Protein AF-L0F7L9-F1 (afdb_monomer_lite)

Radius of gyration: 28.51 Å; chains: 1; bounding box: 52×35×72 Å

Structure (mmCIF, N/CA/C/O backbone):
data_AF-L0F7L9-F1
#
_entry.id   AF-L0F7L9-F1
#
loop_
_atom_site.group_PDB
_atom_site.id
_atom_site.type_symbol
_atom_site.label_atom_id
_atom_site.label_alt_id
_atom_site.label_comp_id
_atom_site.label_asym_id
_atom_site.label_entity_id
_atom_site.label_seq_id
_atom_site.pdbx_PDB_ins_code
_atom_site.Cartn_x
_atom_site.Cartn_y
_atom_site.Cartn_z
_atom_site.occupancy
_atom_site.B_iso_or_equiv
_atom_site.auth_seq_id
_atom_site.auth_comp_id
_atom_site.auth_asym_id
_atom_site.auth_atom_id
_atom_site.pdbx_PDB_model_num
ATOM 1 N N . MET A 1 1 ? 12.235 -18.397 -19.427 1.00 61.66 1 MET A N 1
ATOM 2 C CA . MET A 1 1 ? 12.592 -17.024 -19.848 1.00 61.66 1 MET A CA 1
ATOM 3 C C . MET A 1 1 ? 13.866 -17.095 -20.682 1.00 61.66 1 MET A C 1
ATOM 5 O O . MET A 1 1 ? 14.776 -17.808 -20.279 1.00 61.66 1 MET A O 1
ATOM 9 N N . LYS A 1 2 ? 13.924 -16.439 -21.848 1.00 68.38 2 LYS A N 1
ATOM 10 C CA . LYS A 1 2 ? 15.130 -16.364 -22.690 1.00 68.38 2 LYS A CA 1
ATOM 11 C C . LYS A 1 2 ? 15.573 -14.906 -22.748 1.00 68.38 2 LYS A C 1
ATOM 13 O O . LYS A 1 2 ? 14.777 -14.058 -23.132 1.00 68.38 2 LYS A O 1
ATOM 18 N N . LEU A 1 3 ? 16.816 -14.631 -22.367 1.00 72.38 3 LEU A N 1
ATOM 19 C CA . LEU A 1 3 ? 17.409 -13.301 -22.482 1.00 72.38 3 LEU A CA 1
ATOM 20 C C . LEU A 1 3 ? 18.061 -13.166 -23.860 1.00 72.38 3 LEU A C 1
ATOM 22 O O . LEU A 1 3 ? 18.778 -14.066 -24.301 1.00 72.38 3 LEU A O 1
ATOM 26 N N . ILE A 1 4 ? 17.782 -12.060 -24.544 1.00 76.81 4 ILE A N 1
ATOM 27 C CA . ILE A 1 4 ? 18.376 -11.720 -25.837 1.00 76.81 4 ILE A CA 1
ATOM 28 C C . ILE A 1 4 ? 19.108 -10.394 -25.642 1.00 76.81 4 ILE A C 1
ATOM 30 O O . ILE A 1 4 ? 18.469 -9.362 -25.452 1.00 76.81 4 ILE A O 1
ATOM 34 N N . GLU A 1 5 ? 20.442 -10.424 -25.655 1.00 82.19 5 GLU A N 1
ATOM 35 C CA . GLU A 1 5 ? 21.241 -9.196 -25.672 1.00 82.19 5 GLU A CA 1
ATOM 36 C C . GLU A 1 5 ? 21.146 -8.565 -27.064 1.00 82.19 5 GLU A C 1
ATOM 38 O O . GLU A 1 5 ? 21.337 -9.233 -28.082 1.00 82.19 5 GLU A O 1
ATOM 43 N N . MET A 1 6 ? 20.864 -7.267 -27.106 1.00 82.62 6 MET A N 1
ATOM 44 C CA . MET A 1 6 ? 20.853 -6.480 -28.332 1.00 82.62 6 MET A CA 1
ATOM 45 C C . MET A 1 6 ? 21.549 -5.149 -28.091 1.00 82.62 6 MET A C 1
ATOM 47 O O . MET A 1 6 ? 21.483 -4.586 -26.999 1.00 82.62 6 MET A O 1
ATOM 51 N N . ARG A 1 7 ? 22.225 -4.646 -29.123 1.00 84.69 7 ARG A N 1
ATOM 52 C CA . ARG A 1 7 ? 22.919 -3.359 -29.084 1.00 84.69 7 ARG A CA 1
ATOM 53 C C . ARG A 1 7 ? 22.348 -2.460 -30.159 1.00 84.69 7 ARG A C 1
ATOM 55 O O . ARG A 1 7 ? 22.251 -2.850 -31.317 1.00 84.69 7 ARG A O 1
ATOM 62 N N . THR A 1 8 ? 21.973 -1.264 -29.749 1.00 86.81 8 THR A N 1
ATOM 63 C CA . THR A 1 8 ? 21.396 -0.231 -30.602 1.00 86.81 8 THR A CA 1
ATOM 64 C C . THR A 1 8 ? 21.818 1.127 -30.055 1.00 86.81 8 THR A C 1
ATOM 66 O O . THR A 1 8 ? 22.374 1.217 -28.957 1.00 86.81 8 THR A O 1
ATOM 69 N N . PHE A 1 9 ? 21.598 2.173 -30.836 1.00 87.94 9 PHE A N 1
ATOM 70 C CA . PHE A 1 9 ? 21.951 3.536 -30.475 1.00 87.94 9 PHE A CA 1
ATOM 71 C C . PHE A 1 9 ? 20.689 4.382 -30.445 1.00 87.94 9 PHE A C 1
ATOM 73 O O . PHE A 1 9 ? 19.777 4.170 -31.242 1.00 87.94 9 PHE A O 1
ATOM 80 N N . VAL A 1 10 ? 20.670 5.357 -29.542 1.00 90.69 10 VAL A N 1
ATOM 81 C CA . VAL A 1 10 ? 19.676 6.426 -29.581 1.00 90.69 10 VAL A CA 1
ATOM 82 C C . VAL A 1 10 ? 20.021 7.319 -30.769 1.00 90.69 10 VAL A C 1
ATOM 84 O O . VAL A 1 10 ? 21.150 7.809 -30.870 1.00 90.69 10 VAL A O 1
ATOM 87 N N . ASP A 1 11 ? 19.086 7.486 -31.698 1.00 92.31 11 ASP A N 1
ATOM 88 C CA . ASP A 1 11 ? 19.306 8.332 -32.867 1.00 92.31 11 ASP A CA 1
ATOM 89 C C . ASP A 1 11 ? 19.229 9.832 -32.524 1.00 92.31 11 ASP A C 1
ATOM 91 O O . ASP A 1 11 ? 19.006 10.243 -31.383 1.00 92.31 11 ASP A O 1
ATOM 95 N N . LYS A 1 12 ? 19.420 10.691 -33.532 1.00 94.19 12 LYS A N 1
ATOM 96 C CA . LYS A 1 12 ? 19.379 12.153 -33.351 1.00 94.19 12 LYS A CA 1
ATOM 97 C C . LYS A 1 12 ? 17.996 12.674 -32.949 1.00 94.19 12 LYS A C 1
ATOM 99 O O . LYS A 1 12 ? 17.894 13.817 -32.516 1.00 94.19 12 LYS A O 1
ATOM 104 N N . GLN A 1 13 ? 16.953 11.875 -33.143 1.00 94.50 13 GLN A N 1
ATOM 105 C CA . GLN A 1 13 ? 15.580 12.180 -32.768 1.00 94.50 13 GLN A CA 1
ATOM 106 C C . GLN A 1 13 ? 15.236 11.633 -31.374 1.00 94.50 13 GLN A C 1
ATOM 108 O O . GLN A 1 13 ? 14.116 11.833 -30.915 1.00 94.50 13 GLN A O 1
ATOM 113 N N . GLY A 1 14 ? 16.173 10.969 -30.688 1.00 87.44 14 GLY A N 1
ATOM 114 C CA . GLY A 1 14 ? 15.926 10.356 -29.384 1.00 87.44 14 GLY A CA 1
ATOM 115 C C . GLY A 1 14 ? 15.250 8.985 -29.466 1.00 87.44 14 GLY A C 1
ATOM 116 O O . GLY A 1 14 ? 14.804 8.471 -28.443 1.00 87.44 14 GLY A O 1
ATOM 117 N N . SER A 1 15 ? 15.154 8.387 -30.655 1.00 89.75 15 SER A N 1
ATOM 118 C CA . SER A 1 15 ? 14.468 7.109 -30.856 1.00 89.75 15 SER A CA 1
ATOM 119 C C . SER A 1 15 ? 15.414 5.925 -30.696 1.00 89.75 15 SER A C 1
ATOM 121 O O . SER A 1 15 ? 16.602 5.998 -31.018 1.00 89.75 15 SER A O 1
ATOM 123 N N . ILE A 1 16 ? 14.858 4.806 -30.231 1.00 89.00 16 ILE A N 1
ATOM 124 C CA . ILE A 1 16 ? 15.523 3.505 -30.178 1.00 89.00 16 ILE A CA 1
ATOM 125 C C . ILE A 1 16 ? 14.747 2.550 -31.077 1.00 89.00 16 ILE A C 1
ATOM 127 O O . ILE A 1 16 ? 13.539 2.385 -30.922 1.00 89.00 16 ILE A O 1
ATOM 131 N N . ILE A 1 17 ? 15.449 1.900 -32.002 1.00 86.69 17 ILE A N 1
ATOM 132 C CA . ILE A 1 17 ? 14.851 0.928 -32.920 1.00 86.69 17 ILE A CA 1
ATOM 133 C C . ILE A 1 17 ? 15.261 -0.476 -32.481 1.00 86.69 17 ILE A C 1
ATOM 135 O O . ILE A 1 17 ? 16.454 -0.776 -32.363 1.00 86.69 17 ILE A O 1
ATOM 139 N N . LEU A 1 18 ? 14.262 -1.328 -32.241 1.00 84.88 18 LEU A N 1
ATOM 140 C CA . LEU A 1 18 ? 14.447 -2.737 -31.904 1.00 84.88 18 LEU A CA 1
ATOM 141 C C . LEU A 1 18 ? 14.401 -3.593 -33.183 1.00 84.88 18 LEU A C 1
ATOM 143 O O . LEU A 1 18 ? 13.501 -3.394 -34.003 1.00 84.88 18 LEU A O 1
ATOM 147 N N . PRO A 1 19 ? 15.330 -4.550 -33.373 1.00 82.25 19 PRO A N 1
ATOM 148 C CA . PRO A 1 19 ? 15.303 -5.449 -34.525 1.00 82.25 19 PRO A CA 1
ATOM 149 C C . PRO A 1 19 ? 14.032 -6.308 -34.553 1.00 82.25 19 PRO A C 1
ATOM 151 O O . PRO A 1 19 ? 13.622 -6.865 -33.530 1.00 82.25 19 PRO A O 1
ATOM 154 N N . GLY A 1 20 ? 13.429 -6.460 -35.735 1.00 80.69 20 GLY A N 1
ATOM 155 C CA . GLY A 1 20 ? 12.179 -7.206 -35.904 1.00 80.69 20 GLY A CA 1
ATOM 156 C C . GLY A 1 20 ? 12.296 -8.685 -35.523 1.00 80.69 20 GLY A C 1
ATOM 157 O O . GLY A 1 20 ? 11.341 -9.273 -35.019 1.00 80.69 20 GLY A O 1
ATOM 158 N N . GLU A 1 21 ? 13.479 -9.280 -35.680 1.00 81.12 21 GLU A N 1
ATOM 159 C CA . GLU A 1 21 ? 13.748 -10.671 -35.310 1.00 81.12 21 GLU A CA 1
ATOM 160 C C . GLU A 1 21 ? 13.611 -10.895 -33.796 1.00 81.12 21 GLU A C 1
ATOM 162 O O . GLU A 1 21 ? 13.094 -11.926 -33.361 1.00 81.12 21 GLU A O 1
ATOM 167 N N . ALA A 1 22 ? 14.037 -9.919 -32.986 1.00 78.12 22 ALA A N 1
ATOM 168 C CA . ALA A 1 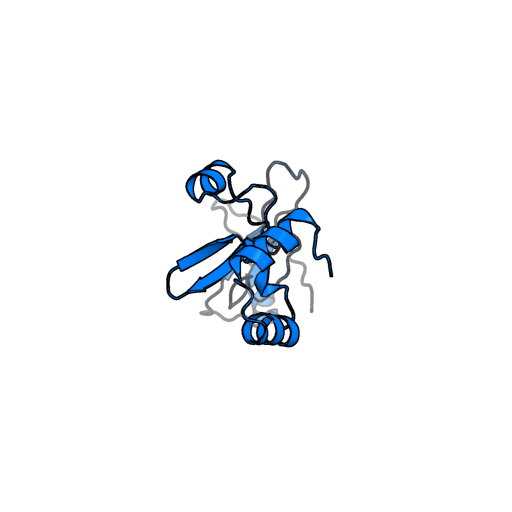22 ? 13.936 -9.988 -31.530 1.00 78.12 22 ALA A CA 1
ATOM 169 C C . ALA A 1 22 ? 12.483 -9.832 -31.055 1.00 78.12 22 ALA A C 1
ATOM 171 O O . ALA A 1 22 ? 12.061 -10.537 -30.139 1.00 78.12 22 ALA A O 1
ATOM 172 N N . LEU A 1 23 ? 11.704 -8.971 -31.719 1.00 80.69 23 LEU A N 1
ATOM 173 C CA . LEU A 1 23 ? 10.274 -8.799 -31.446 1.00 80.69 23 LEU A CA 1
ATOM 174 C C . LEU A 1 23 ? 9.479 -10.061 -31.807 1.00 80.69 23 LEU A C 1
ATOM 176 O O . LEU A 1 23 ? 8.662 -10.522 -31.011 1.00 80.69 23 LEU A O 1
ATOM 180 N N . GLY A 1 24 ? 9.789 -10.686 -32.947 1.00 80.94 24 GLY A N 1
ATOM 181 C CA . GLY A 1 24 ? 9.191 -11.962 -33.340 1.00 80.94 24 GLY A CA 1
ATOM 182 C C . GLY A 1 24 ? 9.504 -13.090 -32.351 1.00 80.94 24 GLY A C 1
ATOM 183 O O . GLY A 1 24 ? 8.621 -13.875 -32.010 1.00 80.94 24 GLY A O 1
ATOM 184 N N . ALA A 1 25 ? 10.731 -13.141 -31.818 1.00 79.69 25 ALA A N 1
ATOM 185 C CA . ALA A 1 25 ? 11.102 -14.089 -30.763 1.00 79.69 25 ALA A CA 1
ATOM 186 C C . ALA A 1 25 ? 10.374 -13.830 -29.429 1.00 79.69 25 ALA A C 1
ATOM 188 O O . ALA A 1 25 ? 10.180 -14.769 -28.655 1.00 79.69 25 ALA A O 1
ATOM 189 N N . ALA A 1 26 ? 9.958 -12.586 -29.174 1.00 77.06 26 ALA A N 1
ATOM 190 C CA . ALA A 1 26 ? 9.103 -12.202 -28.050 1.00 77.06 26 ALA A CA 1
ATOM 191 C C . ALA A 1 26 ? 7.599 -12.427 -28.323 1.00 77.06 26 ALA A C 1
ATOM 193 O O . ALA A 1 26 ? 6.777 -12.163 -27.451 1.00 77.06 26 ALA A O 1
ATOM 194 N N . GLY A 1 27 ? 7.234 -12.933 -29.508 1.00 82.81 27 GLY A N 1
ATOM 195 C CA . GLY A 1 27 ? 5.849 -13.205 -29.895 1.00 82.81 27 GLY A CA 1
ATOM 196 C C . GLY A 1 27 ? 5.052 -11.972 -30.327 1.00 82.81 27 GLY A C 1
ATOM 197 O O . GLY A 1 27 ? 3.846 -12.095 -30.530 1.00 82.81 27 GLY A O 1
ATOM 198 N N . LEU A 1 28 ? 5.712 -10.822 -30.490 1.00 85.19 28 LEU A N 1
ATOM 199 C CA . LEU A 1 28 ? 5.094 -9.556 -30.877 1.00 85.19 28 LEU A CA 1
ATOM 200 C C . LEU A 1 28 ? 4.942 -9.463 -32.397 1.00 85.19 28 LEU A C 1
ATOM 202 O O . LEU A 1 28 ? 5.846 -9.835 -33.153 1.00 85.19 28 LEU A O 1
ATOM 206 N N . LYS A 1 29 ? 3.800 -8.947 -32.848 1.00 86.50 29 LYS A N 1
ATOM 207 C CA . LYS A 1 29 ? 3.439 -8.812 -34.260 1.00 86.50 29 LYS A CA 1
ATOM 208 C C . LYS A 1 29 ? 3.154 -7.353 -34.626 1.00 86.50 29 LYS A C 1
ATOM 210 O O . LYS A 1 29 ? 2.752 -6.557 -33.779 1.00 86.50 29 LYS A O 1
ATOM 215 N N . PRO A 1 30 ? 3.331 -6.977 -35.904 1.00 85.81 30 PRO A N 1
ATOM 216 C CA . PRO A 1 30 ? 2.899 -5.669 -36.380 1.00 85.81 30 PRO A CA 1
ATOM 217 C C . PRO A 1 30 ? 1.401 -5.456 -36.125 1.00 85.81 30 PRO A C 1
ATOM 219 O O . PRO A 1 30 ? 0.586 -6.280 -36.538 1.00 85.81 30 PRO A O 1
ATOM 222 N N . GLY A 1 31 ? 1.056 -4.339 -35.484 1.00 85.12 31 GLY A N 1
ATOM 223 C CA . GLY A 1 31 ? -0.320 -3.994 -35.116 1.00 85.12 31 GLY A CA 1
ATOM 224 C C . GLY A 1 31 ? -0.702 -4.340 -33.676 1.00 85.12 31 GLY A C 1
ATOM 225 O O . GLY A 1 31 ? -1.775 -3.924 -33.247 1.00 85.12 31 GLY A O 1
ATOM 226 N N . ASP A 1 32 ? 0.158 -5.039 -32.930 1.00 86.50 32 ASP A N 1
ATOM 227 C CA . ASP A 1 32 ? -0.049 -5.251 -31.498 1.00 86.50 32 ASP A CA 1
ATOM 228 C C . ASP A 1 32 ? 0.034 -3.913 -30.746 1.00 86.50 32 ASP A C 1
ATOM 230 O O . ASP A 1 32 ? 0.945 -3.107 -30.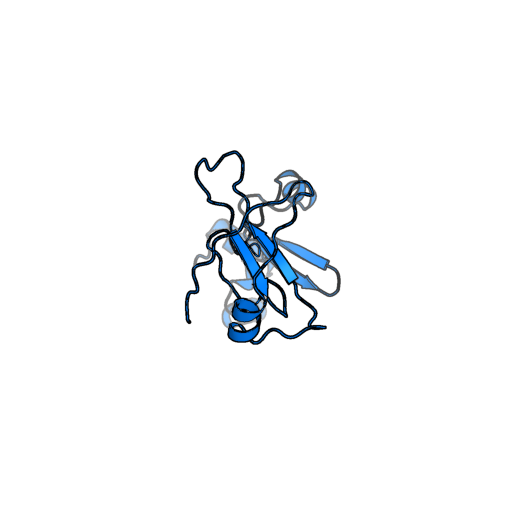967 1.00 86.50 32 ASP A O 1
ATOM 234 N N . GLU A 1 33 ? -0.910 -3.688 -29.835 1.00 85.62 33 GLU A N 1
ATOM 235 C CA . GLU A 1 33 ? -0.844 -2.593 -28.872 1.00 85.62 33 GLU A CA 1
ATOM 236 C C . GLU A 1 33 ? 0.089 -2.988 -27.723 1.00 85.62 33 GLU A C 1
ATOM 238 O O . GLU A 1 33 ? -0.002 -4.092 -27.182 1.00 85.62 33 GLU A O 1
ATOM 243 N N . LEU A 1 34 ? 1.017 -2.097 -27.370 1.00 85.44 34 LEU A N 1
ATOM 244 C CA . LEU A 1 34 ? 2.041 -2.355 -26.365 1.00 85.44 34 LEU A CA 1
ATOM 245 C C . LEU A 1 34 ? 2.141 -1.187 -25.397 1.00 85.44 34 LEU A C 1
ATOM 247 O O . LEU A 1 34 ? 2.130 -0.022 -25.792 1.00 85.44 34 LEU A O 1
ATOM 251 N N . CYS A 1 35 ? 2.338 -1.518 -24.128 1.00 84.56 35 CYS A N 1
ATOM 252 C CA . CYS A 1 35 ? 2.735 -0.577 -23.102 1.00 84.56 35 CYS A CA 1
ATOM 253 C C . CYS A 1 35 ? 4.257 -0.628 -22.937 1.00 84.56 35 CYS A C 1
ATOM 255 O O . CYS A 1 35 ? 4.838 -1.703 -22.752 1.00 84.56 35 CYS A O 1
ATOM 257 N N . ALA A 1 36 ? 4.898 0.537 -22.991 1.00 84.31 36 ALA A N 1
ATOM 258 C CA . ALA A 1 36 ? 6.308 0.697 -22.671 1.00 84.31 36 ALA A CA 1
ATOM 259 C C . ALA A 1 36 ? 6.424 1.472 -21.358 1.00 84.31 36 ALA A C 1
ATOM 261 O O . ALA A 1 36 ? 5.841 2.549 -21.226 1.00 84.31 36 ALA A O 1
ATOM 262 N N . THR A 1 37 ? 7.196 0.959 -20.405 1.00 82.31 37 THR A N 1
ATOM 263 C CA . THR A 1 37 ? 7.483 1.689 -19.172 1.00 82.31 37 THR A CA 1
ATOM 264 C C . THR A 1 37 ? 8.969 1.782 -18.903 1.00 82.31 37 THR A C 1
ATOM 266 O O . THR A 1 37 ? 9.697 0.794 -18.988 1.00 82.31 37 THR A O 1
ATOM 269 N N . LEU A 1 38 ? 9.402 2.995 -18.570 1.00 81.88 38 LEU A N 1
ATOM 270 C CA . LEU A 1 38 ? 10.784 3.335 -18.295 1.00 81.88 38 LEU A CA 1
ATOM 271 C C . LEU A 1 38 ? 10.953 3.605 -16.799 1.00 81.88 38 LEU A C 1
ATOM 273 O O . LEU A 1 38 ? 10.432 4.589 -16.281 1.00 81.88 38 LEU A O 1
ATOM 277 N N . ALA A 1 39 ? 11.708 2.746 -16.122 1.00 77.25 39 ALA A N 1
ATOM 278 C CA . ALA A 1 39 ? 12.190 3.009 -14.777 1.00 77.25 39 ALA A CA 1
ATOM 279 C C . ALA A 1 39 ? 13.460 3.865 -14.861 1.00 77.25 39 ALA A C 1
ATOM 281 O O . ALA A 1 39 ? 14.434 3.485 -15.518 1.00 77.25 39 ALA A O 1
ATOM 282 N N . VAL A 1 40 ? 13.440 5.016 -14.193 1.00 77.81 40 VAL A N 1
ATOM 283 C CA . VAL A 1 40 ? 14.576 5.936 -14.058 1.00 77.81 40 VAL A CA 1
ATOM 284 C C . VAL A 1 40 ? 14.916 6.102 -12.580 1.00 77.81 40 VAL A C 1
ATOM 286 O O . VAL A 1 40 ? 14.029 6.049 -11.731 1.00 77.81 40 VAL A O 1
ATOM 289 N N . GLY A 1 41 ? 16.200 6.269 -12.257 1.00 66.56 41 GLY A N 1
ATOM 290 C CA . GLY A 1 41 ? 16.624 6.510 -10.878 1.00 66.56 41 GLY A CA 1
ATOM 291 C C . GLY A 1 41 ? 16.111 7.851 -10.344 1.00 66.56 41 GLY A C 1
ATOM 292 O O . GLY A 1 41 ? 16.111 8.845 -11.067 1.00 66.56 41 GLY A O 1
ATOM 293 N N . GLN A 1 42 ? 15.697 7.869 -9.076 1.00 60.84 42 GLN A N 1
ATOM 294 C CA . GLN A 1 42 ? 15.387 9.087 -8.315 1.00 60.84 42 GLN A CA 1
ATOM 295 C C . GLN A 1 42 ? 16.697 9.746 -7.851 1.00 60.84 42 GLN A C 1
ATOM 297 O O . GLN A 1 42 ? 17.656 9.035 -7.540 1.00 60.84 42 GLN A O 1
ATOM 302 N N . GLU A 1 43 ? 16.740 11.082 -7.768 1.00 56.84 43 GLU A N 1
ATOM 303 C CA . GLU A 1 43 ? 17.958 11.874 -7.489 1.00 56.84 43 GLU A CA 1
ATOM 304 C C . GLU A 1 43 ? 18.720 11.452 -6.212 1.00 56.84 43 GLU A C 1
ATOM 306 O O . GLU A 1 43 ? 19.937 11.630 -6.129 1.00 56.84 43 GLU A O 1
ATOM 311 N N . GLU A 1 44 ? 18.049 10.822 -5.244 1.00 54.78 44 GLU A N 1
ATOM 312 C CA . GLU A 1 44 ? 18.649 10.366 -3.982 1.00 54.78 44 GLU A CA 1
ATOM 313 C C . GLU A 1 44 ? 19.326 8.982 -4.067 1.00 54.78 44 GLU A C 1
ATOM 315 O O . GLU A 1 44 ? 20.180 8.644 -3.243 1.00 54.78 44 GLU A O 1
ATOM 320 N N . THR A 1 45 ? 19.034 8.190 -5.106 1.00 52.72 45 THR A N 1
ATOM 321 C CA . THR A 1 45 ? 19.617 6.854 -5.321 1.00 52.72 45 THR A CA 1
ATOM 322 C C . THR A 1 45 ? 20.599 6.881 -6.489 1.00 52.72 45 THR A C 1
ATOM 324 O O . THR A 1 45 ? 20.255 6.722 -7.654 1.00 52.72 45 THR A O 1
ATOM 327 N N . LYS A 1 46 ? 21.881 7.074 -6.171 1.00 50.19 46 LYS A N 1
ATOM 328 C CA . LYS A 1 46 ? 22.958 7.344 -7.142 1.00 50.19 46 LYS A CA 1
ATOM 329 C C . LYS A 1 46 ? 23.233 6.271 -8.213 1.00 50.19 46 LYS A C 1
ATOM 331 O O . LYS A 1 46 ? 24.137 6.494 -9.007 1.00 50.19 46 LYS A O 1
ATOM 336 N N . ASN A 1 47 ? 22.548 5.125 -8.260 1.00 51.91 47 ASN A N 1
ATOM 337 C CA . ASN A 1 47 ? 22.967 3.999 -9.110 1.00 51.91 47 ASN A CA 1
ATOM 338 C C . ASN A 1 47 ? 21.823 3.078 -9.568 1.00 51.91 47 ASN A C 1
ATOM 340 O O . ASN A 1 47 ? 21.882 1.870 -9.342 1.00 51.91 47 ASN A O 1
ATOM 344 N N . LEU A 1 48 ? 20.801 3.604 -10.240 1.00 56.69 48 LEU A N 1
ATOM 345 C CA . LEU A 1 48 ? 19.881 2.747 -10.993 1.00 56.69 48 LEU A CA 1
ATOM 346 C C . LEU A 1 48 ? 20.126 2.932 -12.491 1.00 56.69 48 LEU A C 1
ATOM 348 O O . LEU A 1 48 ? 19.934 4.015 -13.043 1.00 56.69 48 LEU A O 1
ATOM 352 N N . CYS A 1 49 ? 20.591 1.864 -13.144 1.00 66.94 49 CYS A N 1
ATOM 353 C CA . CYS A 1 49 ? 20.618 1.791 -14.600 1.00 66.94 49 CYS A CA 1
ATOM 354 C C . CYS A 1 49 ? 19.171 1.897 -15.106 1.00 66.94 49 CYS A C 1
ATOM 356 O O . CYS A 1 49 ? 18.324 1.152 -14.610 1.00 66.94 49 CYS A O 1
ATOM 358 N N . PRO A 1 50 ? 18.867 2.781 -16.073 1.00 76.69 50 PRO A N 1
ATOM 359 C CA . PRO A 1 50 ? 17.510 2.900 -16.585 1.00 76.69 50 PRO A CA 1
ATOM 360 C C . PRO A 1 50 ? 17.066 1.573 -17.206 1.00 76.69 50 PRO A C 1
ATOM 362 O O . PRO A 1 50 ? 17.806 0.965 -17.985 1.00 76.69 50 PRO A O 1
ATOM 365 N N . GLN A 1 51 ? 15.856 1.131 -16.865 1.00 81.94 51 GLN A N 1
ATOM 366 C CA . GLN A 1 51 ? 15.291 -0.127 -17.347 1.00 81.94 51 GLN A CA 1
ATOM 367 C C . GLN A 1 51 ? 14.002 0.137 -18.124 1.00 81.94 51 GLN A C 1
ATOM 369 O O . GLN A 1 51 ? 13.066 0.737 -17.603 1.00 81.94 51 GLN A O 1
ATOM 374 N N . LEU A 1 52 ? 13.951 -0.336 -19.371 1.00 81.50 52 LEU A N 1
ATOM 375 C CA . LEU A 1 52 ? 12.763 -0.286 -20.219 1.00 81.50 52 LEU A CA 1
ATOM 376 C C . LEU A 1 52 ? 12.088 -1.660 -20.236 1.00 81.50 52 LEU A C 1
ATOM 378 O O . LEU A 1 52 ? 12.718 -2.661 -20.579 1.00 81.50 52 LEU A O 1
ATOM 382 N N . VAL A 1 53 ? 10.804 -1.696 -19.896 1.00 83.00 53 VAL A N 1
ATOM 383 C CA . VAL A 1 53 ? 9.962 -2.894 -19.947 1.00 83.00 53 VAL A CA 1
ATOM 384 C C . VAL A 1 53 ? 8.864 -2.684 -20.984 1.00 83.00 53 VAL A C 1
ATOM 386 O O . VAL A 1 53 ? 8.196 -1.654 -20.982 1.00 83.00 53 VAL A O 1
ATOM 389 N N . ILE A 1 54 ? 8.681 -3.660 -21.875 1.00 82.44 54 I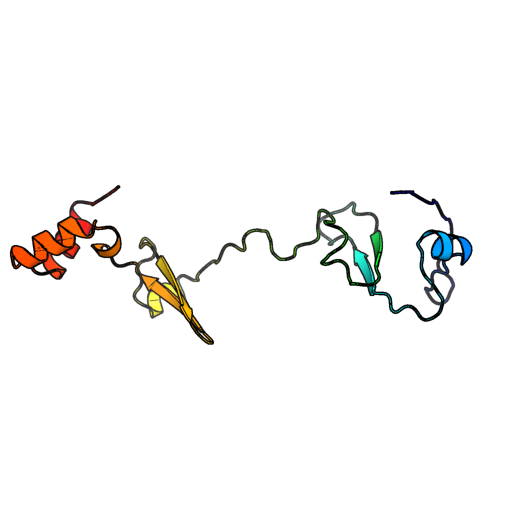LE A N 1
ATOM 390 C CA . ILE A 1 54 ? 7.649 -3.644 -22.919 1.00 82.44 54 ILE A CA 1
ATOM 391 C C . ILE A 1 54 ? 6.727 -4.836 -22.689 1.00 82.44 54 ILE A C 1
ATOM 393 O O . ILE A 1 54 ? 7.194 -5.973 -22.616 1.00 82.44 54 ILE A O 1
ATOM 397 N N . THR A 1 55 ? 5.427 -4.580 -22.560 1.00 79.62 55 THR A N 1
ATOM 398 C CA . THR A 1 55 ? 4.417 -5.610 -22.278 1.00 79.62 55 THR A CA 1
ATOM 399 C C . THR A 1 55 ? 3.127 -5.341 -23.056 1.00 79.62 55 THR A C 1
ATOM 401 O O . THR A 1 55 ? 2.806 -4.180 -23.305 1.00 79.62 55 THR A O 1
ATOM 404 N N . PRO A 1 56 ? 2.338 -6.373 -23.398 1.00 76.75 56 PRO A N 1
ATOM 405 C CA . PRO A 1 56 ? 1.015 -6.168 -23.995 1.00 76.75 56 PRO A CA 1
ATOM 406 C C . PRO A 1 56 ? -0.043 -5.601 -23.031 1.00 76.75 56 PRO A C 1
ATOM 408 O O . PRO A 1 56 ? -1.058 -5.097 -23.488 1.00 76.75 56 PRO A O 1
ATOM 411 N N . GLN A 1 57 ? 0.148 -5.717 -21.709 1.00 69.88 57 GLN A N 1
ATOM 412 C CA . GLN A 1 57 ? -0.896 -5.449 -20.697 1.00 69.88 57 GLN A CA 1
ATOM 413 C C . GLN A 1 57 ? -0.487 -4.421 -19.619 1.00 69.88 57 GLN A C 1
ATOM 415 O O . GLN A 1 57 ? -1.220 -4.224 -18.656 1.00 69.88 57 GLN A O 1
ATOM 420 N N . GLY A 1 58 ? 0.658 -3.745 -19.770 1.00 61.09 58 GLY A N 1
ATOM 421 C CA . GLY A 1 58 ? 1.200 -2.840 -18.747 1.00 61.09 58 GLY A CA 1
ATOM 422 C C . GLY A 1 58 ? 1.977 -3.570 -17.643 1.00 61.09 58 GLY A C 1
ATOM 423 O O . GLY A 1 58 ? 1.882 -4.787 -17.477 1.00 61.09 58 GLY A O 1
ATOM 424 N N . VAL A 1 59 ? 2.805 -2.828 -16.897 1.00 57.56 59 VAL A N 1
ATOM 425 C CA . VAL A 1 59 ? 3.763 -3.411 -15.933 1.00 57.56 59 VAL A CA 1
ATOM 426 C C . VAL A 1 59 ? 3.109 -3.920 -14.643 1.00 57.56 59 VAL A C 1
ATOM 428 O O . VAL A 1 59 ? 3.690 -4.798 -14.011 1.00 57.56 59 VAL A O 1
ATOM 431 N N . GLY A 1 60 ? 1.876 -3.500 -14.328 1.00 55.91 60 GLY A N 1
ATOM 432 C CA . GLY A 1 60 ? 1.138 -3.955 -13.137 1.00 55.91 60 GLY A CA 1
ATOM 433 C C . GLY A 1 60 ? 0.895 -5.470 -13.058 1.00 55.91 60 GLY A C 1
ATOM 434 O O . GLY A 1 60 ? 0.563 -5.981 -12.001 1.00 55.91 60 GLY A O 1
ATOM 435 N N . ILE A 1 61 ? 1.093 -6.222 -14.150 1.00 50.19 61 ILE A N 1
ATOM 436 C CA . IL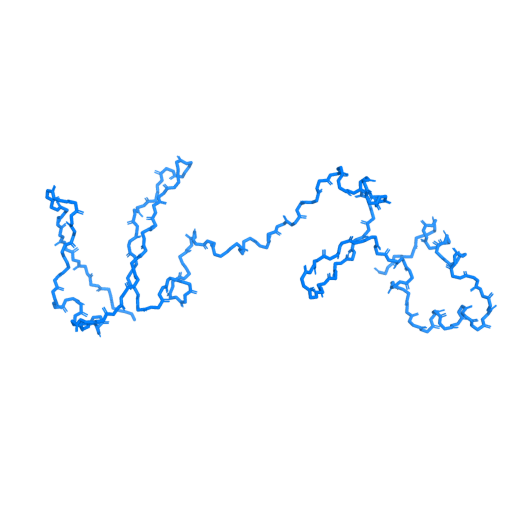E A 1 61 ? 0.838 -7.676 -14.185 1.00 50.19 61 ILE A CA 1
ATOM 437 C C . ILE A 1 61 ? 2.123 -8.496 -14.420 1.00 50.19 61 ILE A C 1
ATOM 439 O O . ILE A 1 61 ? 2.161 -9.692 -14.136 1.00 50.19 61 ILE A O 1
ATOM 443 N N . ALA A 1 62 ? 3.198 -7.899 -14.950 1.00 49.94 62 ALA A N 1
ATOM 444 C CA . ALA A 1 62 ? 4.262 -8.680 -15.596 1.00 49.94 62 ALA A CA 1
ATOM 445 C C . ALA A 1 62 ? 5.645 -8.615 -14.936 1.00 49.94 62 ALA A C 1
ATOM 447 O O . ALA A 1 62 ? 6.430 -9.550 -15.114 1.00 49.94 62 ALA A O 1
ATOM 448 N N . VAL A 1 63 ? 5.987 -7.552 -14.202 1.00 51.03 63 VAL A N 1
ATOM 449 C CA . VAL A 1 63 ? 7.306 -7.453 -13.567 1.00 51.03 63 VAL A CA 1
ATOM 450 C C . VAL A 1 63 ? 7.159 -6.809 -12.195 1.00 51.03 63 VAL A C 1
ATOM 452 O O . VAL A 1 63 ? 6.990 -5.599 -12.100 1.00 51.03 63 VAL A O 1
ATOM 455 N N . GLN A 1 64 ? 7.289 -7.615 -11.136 1.00 49.81 64 GLN A N 1
ATOM 456 C CA . GLN A 1 64 ? 7.638 -7.122 -9.800 1.00 49.81 64 GLN A CA 1
ATOM 457 C C . GLN A 1 64 ? 9.067 -6.567 -9.856 1.00 49.81 64 GLN A C 1
ATOM 459 O O . GLN A 1 64 ? 10.036 -7.205 -9.446 1.00 49.81 64 GLN A O 1
ATOM 464 N N . LEU A 1 65 ? 9.231 -5.419 -10.502 1.00 50.03 65 LEU A N 1
ATOM 465 C CA . LEU A 1 65 ? 10.469 -4.669 -10.465 1.00 50.03 65 LEU A CA 1
ATOM 466 C C . LEU A 1 65 ? 10.618 -4.190 -9.025 1.00 50.03 65 LEU A C 1
ATOM 468 O O . LEU A 1 65 ? 9.779 -3.454 -8.527 1.00 50.03 65 LEU A O 1
ATOM 472 N N . THR A 1 66 ? 11.675 -4.617 -8.347 1.00 45.28 66 THR A N 1
ATOM 473 C CA . THR A 1 66 ? 12.046 -4.099 -7.029 1.00 45.28 66 THR A CA 1
ATOM 474 C C . THR A 1 66 ? 12.275 -2.589 -7.151 1.00 45.28 66 THR A C 1
ATOM 476 O O . THR A 1 66 ? 13.297 -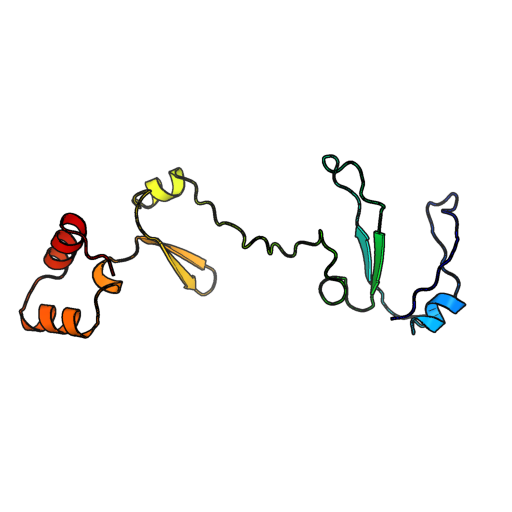2.169 -7.697 1.00 45.28 66 THR A O 1
ATOM 479 N N . GLY A 1 67 ? 11.288 -1.794 -6.728 1.00 44.12 67 GLY A N 1
ATOM 480 C CA . GLY A 1 67 ? 11.220 -0.338 -6.924 1.00 44.12 67 GLY A CA 1
ATOM 481 C C . GLY A 1 67 ? 9.966 0.149 -7.662 1.00 44.12 67 GLY A C 1
ATOM 482 O O . GLY A 1 67 ? 9.715 1.349 -7.699 1.00 44.12 67 GLY A O 1
ATOM 483 N N . TRP A 1 68 ? 9.158 -0.756 -8.216 1.00 41.28 68 TRP A N 1
ATOM 484 C CA . TRP A 1 68 ? 7.744 -0.491 -8.436 1.00 41.28 68 TRP A CA 1
ATOM 485 C C . TRP A 1 68 ? 7.031 -0.640 -7.107 1.00 41.28 68 TRP A C 1
ATOM 487 O O . TRP A 1 68 ? 7.000 -1.725 -6.533 1.00 41.28 68 TRP A O 1
ATOM 497 N N . ARG A 1 69 ? 6.467 0.467 -6.647 1.00 40.06 69 ARG A N 1
ATOM 498 C CA . ARG A 1 69 ? 5.280 0.430 -5.820 1.00 40.06 69 ARG A CA 1
ATOM 499 C C . ARG A 1 69 ? 4.061 0.560 -6.747 1.00 40.06 69 ARG A C 1
ATOM 501 O O . ARG A 1 69 ? 3.901 1.592 -7.388 1.00 40.06 69 ARG A O 1
ATOM 508 N N . GLU A 1 70 ? 3.199 -0.453 -6.826 1.00 46.59 70 GLU A N 1
ATOM 509 C CA . GLU A 1 70 ? 1.868 -0.197 -6.247 1.00 46.59 70 GLU A CA 1
ATOM 510 C C . GLU A 1 70 ? 2.180 0.102 -4.781 1.00 46.59 70 GLU A C 1
ATOM 512 O O . GLU A 1 70 ? 3.064 -0.576 -4.273 1.00 46.59 70 GLU A O 1
ATOM 517 N N . ASP A 1 71 ? 1.671 1.170 -4.164 1.00 47.41 71 ASP A N 1
ATOM 518 C CA . ASP A 1 71 ? 2.001 1.520 -2.767 1.00 47.41 71 ASP A CA 1
ATOM 519 C C . ASP A 1 71 ? 1.686 0.350 -1.804 1.00 47.41 71 ASP A C 1
ATOM 521 O O . ASP A 1 71 ? 0.647 0.312 -1.162 1.00 47.41 71 ASP A O 1
ATOM 525 N N . ASP A 1 72 ? 2.613 -0.607 -1.765 1.00 45.38 72 ASP A N 1
ATOM 526 C CA . ASP A 1 72 ? 2.689 -1.858 -1.015 1.00 45.38 72 ASP A CA 1
ATOM 527 C C . ASP A 1 72 ? 3.928 -1.788 -0.090 1.00 45.38 72 ASP A C 1
ATOM 529 O O . ASP A 1 72 ? 4.392 -2.788 0.454 1.00 45.38 72 ASP A O 1
ATOM 533 N N . GLU A 1 73 ? 4.463 -0.583 0.173 1.00 47.38 73 GLU A N 1
ATOM 534 C CA . GLU A 1 73 ? 4.499 -0.267 1.601 1.00 47.38 73 GLU A CA 1
ATOM 535 C C . GLU A 1 73 ? 3.033 -0.201 1.950 1.00 47.38 73 GLU A C 1
ATOM 537 O O . GLU A 1 73 ? 2.357 0.672 1.415 1.00 47.38 73 GLU A O 1
ATOM 542 N N . GLU A 1 74 ? 2.554 -1.168 2.732 1.00 52.41 74 GLU A N 1
ATOM 543 C CA . GLU A 1 74 ? 1.321 -1.025 3.491 1.00 52.41 74 GLU A CA 1
ATOM 544 C C . GLU A 1 74 ? 1.283 0.430 3.947 1.00 52.41 74 GLU A C 1
ATOM 546 O O . GLU A 1 74 ? 2.136 0.857 4.724 1.00 52.41 74 GLU A O 1
ATOM 551 N N . GLY A 1 75 ? 0.486 1.233 3.237 1.00 54.03 75 GLY A N 1
ATOM 552 C CA . GLY A 1 75 ? 0.658 2.671 3.262 1.00 54.03 75 GLY A CA 1
ATOM 553 C C . GLY A 1 75 ? 0.261 3.098 4.649 1.00 54.03 75 GLY A C 1
ATOM 554 O O . GLY A 1 75 ? -0.934 3.123 4.935 1.00 54.03 75 GLY A O 1
ATOM 555 N N . ASP A 1 76 ? 1.246 3.356 5.509 1.00 64.50 76 ASP A N 1
ATOM 556 C CA . ASP A 1 76 ? 0.982 3.747 6.881 1.00 64.50 76 ASP A CA 1
ATOM 557 C C . ASP A 1 76 ? 0.065 4.973 6.833 1.00 64.50 76 ASP A C 1
ATOM 559 O O . ASP A 1 76 ? 0.448 6.063 6.387 1.00 64.50 76 ASP A O 1
ATOM 563 N N . LEU A 1 77 ? -1.191 4.777 7.241 1.00 73.25 77 LEU A N 1
ATOM 564 C CA . LEU A 1 77 ? -2.177 5.842 7.280 1.00 73.25 77 LEU A CA 1
ATOM 565 C C . LEU A 1 77 ? -1.830 6.736 8.465 1.00 73.25 77 LEU A C 1
ATOM 567 O O . LEU A 1 77 ? -2.216 6.483 9.604 1.00 73.25 77 LEU A O 1
ATOM 571 N N . THR A 1 78 ? -1.080 7.796 8.193 1.00 82.56 78 THR A N 1
ATOM 572 C CA . THR A 1 78 ? -0.765 8.805 9.202 1.00 82.56 78 THR A CA 1
ATOM 573 C C . THR A 1 78 ? -1.924 9.792 9.314 1.00 82.56 78 THR A C 1
ATOM 575 O O . THR A 1 78 ? -2.238 10.520 8.371 1.00 82.56 78 THR A O 1
ATOM 578 N N . LEU A 1 79 ? -2.586 9.816 10.473 1.00 82.75 79 LEU A N 1
ATOM 579 C CA . LEU A 1 79 ? -3.650 10.774 10.762 1.00 82.75 79 LEU A CA 1
ATOM 580 C C . LEU A 1 79 ? -3.056 12.008 11.467 1.00 82.75 79 LEU A C 1
ATOM 582 O O . LEU A 1 79 ? -2.443 11.865 12.525 1.00 82.75 79 LEU A O 1
ATOM 586 N N . PRO A 1 80 ? -3.204 13.226 10.913 1.00 88.88 80 PRO A N 1
ATOM 587 C CA . PRO A 1 80 ? -2.787 14.448 11.592 1.00 88.88 80 PRO A CA 1
ATOM 588 C C . PRO A 1 80 ? -3.509 14.631 12.931 1.00 88.88 80 PRO A C 1
ATOM 590 O O . PRO A 1 80 ? -4.729 14.482 12.999 1.00 88.88 80 PRO A O 1
ATOM 593 N N . ASN A 1 81 ? -2.775 15.053 13.964 1.00 88.00 81 ASN A N 1
ATOM 594 C CA . ASN A 1 81 ? -3.336 15.315 15.296 1.00 88.00 81 ASN A CA 1
ATOM 595 C C . ASN A 1 81 ? -4.509 16.307 15.267 1.00 88.00 81 ASN A C 1
ATOM 597 O O . ASN A 1 81 ? -5.476 16.124 15.995 1.00 88.00 81 ASN A O 1
ATOM 601 N N . ASP A 1 82 ? -4.465 17.308 14.385 1.00 91.81 82 ASP A N 1
ATOM 602 C CA . ASP A 1 82 ? -5.545 18.288 14.232 1.00 91.81 82 ASP A CA 1
ATOM 603 C C . ASP A 1 82 ? -6.874 17.632 13.801 1.00 91.81 82 ASP A C 1
ATOM 605 O O . ASP A 1 82 ? -7.947 18.117 14.156 1.00 91.81 82 ASP A O 1
ATOM 609 N N . LEU A 1 83 ? -6.826 16.523 13.043 1.00 90.56 83 LEU A N 1
ATOM 610 C CA . LEU A 1 83 ? -8.028 15.774 12.650 1.00 90.56 83 LEU A CA 1
ATOM 611 C C . LEU A 1 83 ? -8.577 14.932 13.803 1.00 90.56 83 LEU A C 1
ATOM 613 O O . LEU A 1 83 ? -9.793 14.829 13.938 1.00 90.56 83 LEU A O 1
ATOM 617 N N . LEU A 1 84 ? -7.695 14.371 14.634 1.00 91.19 84 LEU A N 1
ATOM 618 C CA . LEU A 1 84 ? -8.087 13.677 15.862 1.00 91.19 84 LEU A CA 1
ATOM 619 C C . LEU A 1 84 ? -8.755 14.644 16.845 1.00 91.19 84 LEU A C 1
ATOM 621 O O . LEU A 1 84 ? -9.849 14.364 17.327 1.00 91.19 84 LEU A O 1
ATOM 625 N N . GLU A 1 85 ? -8.160 15.821 17.068 1.00 90.69 85 GLU A N 1
ATOM 626 C CA . GLU A 1 85 ? -8.717 16.851 17.953 1.00 90.69 85 GLU A CA 1
ATOM 627 C C . GLU A 1 85 ? -10.080 17.349 17.454 1.00 90.69 85 GLU A C 1
ATOM 629 O O . GLU A 1 85 ? -11.029 17.437 18.231 1.00 90.69 85 GLU A O 1
ATOM 634 N N . ALA A 1 86 ? -10.210 17.616 16.150 1.00 91.56 86 ALA A N 1
ATOM 635 C CA . ALA A 1 86 ? -11.473 18.049 15.554 1.00 91.56 86 ALA A CA 1
ATOM 636 C C . ALA A 1 86 ? -12.585 16.986 15.642 1.00 91.56 86 ALA A C 1
ATOM 638 O O . ALA A 1 86 ? -13.765 17.339 15.616 1.00 91.56 86 ALA A O 1
ATOM 639 N N . ALA A 1 87 ? -12.212 15.707 15.727 1.00 89.00 87 ALA A N 1
ATOM 640 C CA . ALA A 1 87 ? -13.123 14.583 15.908 1.00 89.00 87 ALA A CA 1
ATOM 641 C C . ALA A 1 87 ? -13.340 14.205 17.387 1.00 89.00 87 ALA A C 1
ATOM 643 O O . ALA A 1 87 ? -14.091 13.272 17.655 1.00 89.00 87 ALA A O 1
ATOM 644 N N . GLU A 1 88 ? -12.704 14.915 18.327 1.00 90.12 88 GLU A N 1
ATOM 645 C CA . GLU A 1 88 ? -12.699 14.605 19.765 1.00 90.12 88 GLU A CA 1
ATOM 646 C C . GLU A 1 88 ? -12.159 13.193 20.091 1.00 90.12 88 GLU A C 1
ATOM 648 O O . GLU A 1 88 ? -12.521 12.604 21.108 1.00 90.12 88 GLU A O 1
ATOM 653 N N . ILE A 1 89 ? -11.261 12.661 19.250 1.00 89.25 89 ILE A N 1
ATOM 654 C CA . ILE A 1 89 ? -10.636 11.342 19.424 1.00 89.25 89 ILE A CA 1
ATOM 655 C C . ILE A 1 89 ? -9.286 11.504 20.152 1.00 89.25 89 ILE A C 1
ATOM 657 O O . ILE A 1 89 ? -8.427 12.259 19.683 1.00 89.25 89 ILE A O 1
ATOM 661 N N . PRO A 1 90 ? -9.054 10.813 21.284 1.00 87.06 90 PRO A N 1
ATOM 662 C CA . PRO A 1 90 ? -7.767 10.835 21.979 1.00 87.06 90 PRO A CA 1
ATOM 663 C C . PRO A 1 90 ? -6.613 10.288 21.123 1.00 87.06 90 PRO A C 1
ATOM 665 O O . PRO A 1 90 ? -6.770 9.337 20.367 1.00 87.06 90 PRO A O 1
ATOM 668 N N . ALA A 1 91 ? -5.410 10.851 21.261 1.00 84.50 91 ALA A N 1
ATOM 669 C CA . ALA A 1 91 ? -4.249 10.413 20.472 1.00 84.50 91 ALA A CA 1
ATOM 670 C C . ALA A 1 91 ? -3.745 8.999 20.830 1.00 84.50 91 ALA A C 1
ATOM 672 O O . ALA A 1 91 ? -2.971 8.411 20.080 1.00 84.50 91 ALA A O 1
ATOM 673 N N . ASP A 1 92 ? -4.144 8.485 21.991 1.00 83.25 92 ASP A N 1
ATOM 674 C CA . ASP A 1 92 ? -3.785 7.181 22.541 1.00 83.25 92 ASP A CA 1
ATOM 675 C C . ASP A 1 92 ? -4.934 6.162 22.493 1.00 83.25 92 ASP A C 1
ATOM 677 O O . ASP A 1 92 ? -4.782 5.062 23.024 1.00 83.25 92 ASP A O 1
ATOM 681 N N . SER A 1 93 ? -6.072 6.500 21.875 1.00 81.81 93 SER A N 1
ATOM 682 C CA . SER A 1 93 ? -7.185 5.562 21.716 1.00 81.81 93 SER A CA 1
ATOM 683 C C . SER A 1 93 ? -6.982 4.620 20.532 1.00 81.81 93 SER A C 1
ATOM 685 O O . SER A 1 93 ? -6.440 5.015 19.498 1.00 81.81 93 SER A O 1
ATOM 687 N N . ASP A 1 94 ? -7.520 3.409 20.648 1.00 84.81 94 ASP A N 1
ATOM 688 C CA . ASP A 1 94 ? -7.684 2.509 19.509 1.00 84.81 94 ASP A CA 1
ATOM 689 C C . ASP A 1 94 ? -8.676 3.100 18.491 1.00 84.81 94 ASP A C 1
ATOM 691 O O . ASP A 1 94 ? -9.635 3.788 18.858 1.00 84.81 94 ASP A O 1
ATOM 695 N N . LEU A 1 95 ? -8.441 2.831 17.205 1.00 88.12 95 LEU A N 1
ATOM 696 C CA . LEU A 1 95 ? -9.258 3.338 16.102 1.00 88.12 95 LEU A CA 1
ATOM 697 C C . LEU A 1 95 ? -9.999 2.208 15.388 1.00 88.12 95 LEU A C 1
ATOM 699 O O . LEU A 1 95 ? -9.411 1.175 15.063 1.00 88.12 95 LEU A O 1
ATOM 703 N N . GLU A 1 96 ? -11.260 2.458 15.050 1.00 88.56 96 GLU A N 1
ATOM 704 C CA . GLU A 1 96 ? -12.062 1.619 14.167 1.00 88.56 96 GLU A CA 1
ATOM 705 C C . GLU A 1 96 ? -12.180 2.282 12.787 1.00 88.56 96 GLU A C 1
ATOM 707 O O . GLU A 1 96 ? -12.437 3.485 12.671 1.00 88.56 96 GLU A O 1
ATOM 712 N N . ILE A 1 97 ? -11.996 1.490 11.724 1.00 89.31 97 ILE A N 1
ATOM 713 C CA . ILE A 1 97 ? -12.084 1.953 10.335 1.00 89.31 97 ILE A CA 1
ATOM 714 C C . ILE A 1 97 ? -13.197 1.198 9.610 1.00 89.31 97 ILE A C 1
ATOM 716 O O . ILE A 1 97 ? -13.118 -0.014 9.410 1.00 89.31 97 ILE A O 1
ATOM 720 N N . VAL A 1 98 ? -14.207 1.934 9.143 1.00 89.38 98 VAL A N 1
ATOM 721 C CA . VAL A 1 98 ? -15.349 1.382 8.406 1.00 89.38 98 VAL A CA 1
ATOM 722 C C . VAL A 1 98 ? -15.380 1.918 6.978 1.00 89.38 98 VAL A C 1
ATOM 724 O O . VAL A 1 98 ? -15.484 3.122 6.735 1.00 89.38 98 VAL A O 1
ATOM 727 N N . CYS A 1 99 ? -15.361 1.002 6.011 1.00 91.56 99 CYS A N 1
ATOM 728 C CA . CYS A 1 99 ? -15.534 1.316 4.596 1.00 91.56 99 CYS A CA 1
ATOM 729 C C . CYS A 1 99 ? -17.019 1.252 4.217 1.00 91.56 99 CYS A C 1
ATOM 731 O O . CYS A 1 99 ? -17.639 0.190 4.264 1.00 91.56 99 CYS A O 1
ATOM 733 N N . THR A 1 100 ? -17.588 2.380 3.796 1.00 88.75 100 THR A N 1
ATOM 734 C CA . THR A 1 100 ? -18.971 2.483 3.309 1.00 88.75 100 THR A CA 1
ATOM 735 C C . THR A 1 100 ? -19.007 3.005 1.870 1.00 88.75 100 THR A C 1
ATOM 737 O O . THR A 1 100 ? -17.992 3.404 1.296 1.00 88.75 100 THR A O 1
ATOM 740 N N . ALA A 1 101 ? -20.178 2.980 1.234 1.00 92.19 101 ALA A N 1
ATOM 741 C CA . ALA A 1 101 ? -20.340 3.441 -0.139 1.00 92.19 101 ALA A CA 1
ATOM 742 C C . ALA A 1 101 ? -20.010 4.941 -0.253 1.00 92.19 101 ALA A C 1
ATOM 744 O O . ALA A 1 101 ? -20.811 5.798 0.111 1.00 92.19 101 ALA A O 1
ATOM 745 N N . GLY A 1 102 ? -18.824 5.246 -0.785 1.00 91.44 102 GLY A N 1
ATOM 746 C CA . GLY A 1 102 ? -18.356 6.613 -1.015 1.00 91.44 102 GLY A CA 1
ATOM 747 C C . GLY A 1 102 ? -17.681 7.288 0.181 1.00 91.44 102 GLY A C 1
ATOM 748 O O . GLY A 1 102 ? -17.393 8.478 0.083 1.00 91.44 102 GLY A O 1
ATOM 749 N N . ALA A 1 103 ? -17.411 6.573 1.279 1.00 89.81 103 ALA A N 1
ATOM 750 C CA . ALA A 1 103 ? -16.672 7.133 2.410 1.00 89.81 103 ALA A CA 1
ATOM 751 C C . ALA A 1 103 ? -15.883 6.071 3.191 1.00 89.81 103 ALA A C 1
ATOM 753 O O . ALA A 1 103 ? -16.275 4.907 3.264 1.00 89.81 103 ALA A O 1
ATOM 754 N N . ILE A 1 104 ? -14.791 6.516 3.810 1.00 90.12 104 ILE A N 1
ATOM 755 C CA . ILE A 1 104 ? -14.066 5.794 4.857 1.00 90.12 104 ILE A CA 1
ATOM 756 C C . ILE A 1 104 ? -14.309 6.576 6.144 1.00 90.12 104 ILE A C 1
ATOM 758 O O . ILE A 1 104 ? -14.102 7.790 6.168 1.00 90.12 104 ILE A O 1
ATOM 762 N N . VAL A 1 105 ? -14.793 5.902 7.182 1.00 90.62 105 VAL A N 1
ATOM 763 C CA . VAL A 1 105 ? -15.070 6.507 8.487 1.00 90.62 105 VAL A CA 1
ATOM 764 C C . VAL A 1 105 ? -14.050 5.974 9.481 1.00 90.62 105 VAL A C 1
ATOM 766 O O . VAL A 1 105 ? -13.912 4.762 9.610 1.00 90.62 105 VAL A O 1
ATOM 769 N N . ILE A 1 106 ? -13.347 6.882 10.153 1.00 91.75 106 ILE A N 1
ATOM 770 C CA . ILE A 1 106 ? -12.385 6.581 11.217 1.00 91.75 106 ILE A CA 1
ATOM 771 C C . ILE A 1 106 ? -12.985 7.117 12.517 1.00 91.75 106 ILE A C 1
ATOM 773 O O . ILE A 1 106 ? -13.385 8.283 12.556 1.00 91.75 106 ILE A O 1
ATOM 777 N N . MET A 1 107 ? -13.083 6.281 13.547 1.00 90.69 107 MET A N 1
ATOM 778 C CA . MET A 1 107 ? -13.666 6.641 14.844 1.00 90.69 107 MET A CA 1
ATOM 779 C C . MET A 1 107 ? -12.902 6.002 16.010 1.00 90.69 107 MET A C 1
ATOM 781 O O . MET A 1 107 ? -12.104 5.095 15.792 1.00 90.69 107 MET A O 1
ATOM 785 N N . GLU A 1 108 ? -13.139 6.483 17.235 1.00 89.06 108 GLU A N 1
ATOM 786 C CA . GLU A 1 108 ? -12.682 5.811 18.464 1.00 89.06 108 GLU A CA 1
ATOM 787 C C . GLU A 1 108 ? -13.352 4.432 18.558 1.00 89.06 108 GLU A C 1
ATOM 789 O O . GLU A 1 108 ? -14.577 4.341 18.447 1.00 89.06 108 GLU A O 1
ATOM 794 N N . SER A 1 109 ? -12.570 3.373 18.774 1.00 86.44 109 SER A N 1
ATOM 795 C CA . SER A 1 109 ? -13.107 2.031 19.023 1.00 86.44 109 SER A CA 1
ATOM 796 C C . SER A 1 109 ? -13.894 1.999 20.338 1.00 86.44 109 SER A C 1
ATOM 798 O O . SER A 1 109 ? -13.398 2.466 21.369 1.00 86.44 109 SER A O 1
ATOM 800 N N . ASP A 1 110 ? -15.096 1.407 20.358 1.00 84.12 110 ASP A N 1
ATOM 801 C CA . ASP A 1 110 ? -15.798 1.208 21.630 1.00 84.12 110 ASP A CA 1
ATOM 802 C C . ASP A 1 110 ? -15.120 0.071 22.408 1.00 84.12 110 ASP A C 1
ATOM 804 O O . ASP A 1 110 ? -15.005 -1.065 21.955 1.00 84.12 110 ASP A O 1
ATOM 808 N N . VAL A 1 111 ? -14.691 0.367 23.634 1.00 78.62 111 VAL A N 1
ATOM 809 C CA . VAL A 1 111 ? -14.070 -0.606 24.546 1.00 78.62 111 VAL A CA 1
ATOM 810 C C . VAL A 1 111 ? -14.987 -1.812 24.799 1.00 78.62 111 VAL A C 1
ATOM 812 O O . VAL A 1 111 ? -14.507 -2.900 25.115 1.00 78.62 111 VAL A O 1
ATOM 815 N N . LEU A 1 112 ? -16.305 -1.640 24.644 1.00 82.00 112 LEU A N 1
ATOM 816 C CA . LEU A 1 112 ? -17.277 -2.728 24.746 1.00 82.00 112 LEU A CA 1
ATOM 817 C C . LEU A 1 112 ? -17.206 -3.732 23.591 1.00 82.00 112 LEU A C 1
ATOM 819 O O . LEU A 1 112 ? -17.655 -4.859 23.783 1.00 82.00 112 LEU A O 1
ATOM 823 N N . ASP A 1 113 ? -16.642 -3.372 22.439 1.00 79.94 113 ASP A N 1
ATOM 824 C CA . ASP A 1 113 ? -16.485 -4.298 21.310 1.00 79.94 113 ASP A CA 1
ATOM 825 C C . ASP A 1 113 ? -15.377 -5.331 21.566 1.00 79.94 113 ASP A C 1
ATOM 827 O O . ASP A 1 113 ? -15.383 -6.415 20.988 1.00 79.94 113 ASP A O 1
ATOM 831 N N . ASN A 1 114 ? -14.473 -5.050 22.510 1.00 78.38 114 ASN A N 1
ATOM 832 C CA . ASN A 1 114 ? -13.500 -6.025 23.005 1.00 78.38 114 ASN A CA 1
ATOM 833 C C . ASN A 1 114 ? -14.111 -7.025 24.001 1.00 78.38 114 ASN A C 1
ATOM 835 O O . ASN A 1 114 ? -13.448 -7.979 24.410 1.00 78.38 114 ASN A O 1
ATOM 839 N N . LEU A 1 115 ? -15.346 -6.808 24.455 1.00 83.31 115 LEU A N 1
ATOM 840 C CA . LEU A 1 115 ? -15.979 -7.676 25.435 1.00 83.31 115 LEU A CA 1
ATOM 841 C C . LEU A 1 115 ? -16.606 -8.897 24.735 1.00 83.31 115 LEU A C 1
ATOM 843 O O . LEU A 1 115 ? -17.412 -8.712 23.826 1.00 83.31 115 LEU A O 1
ATOM 847 N N . PRO A 1 116 ? -16.322 -10.137 25.181 1.00 86.12 116 PRO A N 1
ATOM 848 C CA . PRO A 1 116 ? -17.036 -11.319 24.708 1.00 86.12 116 PRO A CA 1
ATOM 849 C C . PRO A 1 116 ? -18.554 -11.157 24.831 1.00 86.12 116 PRO A C 1
ATOM 851 O O . PRO A 1 116 ? -19.048 -10.663 25.854 1.00 86.12 116 PRO A O 1
ATOM 854 N N . ASP A 1 117 ? -19.288 -11.619 23.816 1.00 87.25 117 ASP A N 1
ATOM 855 C CA . ASP A 1 117 ? -20.747 -11.500 23.744 1.00 87.25 117 ASP A CA 1
ATOM 856 C C . ASP A 1 117 ? -21.430 -12.047 25.008 1.00 87.25 117 ASP A C 1
ATOM 858 O O . ASP A 1 117 ? -22.373 -11.442 25.516 1.00 87.25 117 ASP A O 1
ATOM 862 N N . GLU A 1 118 ? -20.900 -13.123 25.601 1.00 88.50 118 GLU A N 1
ATOM 863 C CA . GLU A 1 118 ? -21.458 -13.729 26.813 1.00 88.50 118 GLU A CA 1
ATOM 864 C C . GLU A 1 118 ? -21.393 -12.793 28.028 1.00 88.50 118 GLU A C 1
ATOM 866 O O . GLU A 1 118 ? -22.302 -12.776 28.861 1.00 88.50 118 GLU A O 1
ATOM 871 N N . LEU A 1 119 ? -20.322 -12.002 28.154 1.00 87.44 119 LEU A N 1
ATOM 872 C CA . LEU A 1 119 ? -20.188 -11.034 29.245 1.00 87.44 119 LEU A CA 1
ATOM 873 C C . LEU A 1 119 ? -21.086 -9.821 29.010 1.00 87.44 119 LEU A C 1
ATOM 875 O O . LEU A 1 119 ? -21.675 -9.299 29.958 1.00 87.44 119 LEU A O 1
ATOM 879 N N . ARG A 1 120 ? -21.228 -9.400 27.752 1.00 85.25 120 ARG A N 1
ATOM 880 C CA . ARG A 1 120 ? -22.134 -8.317 27.368 1.00 85.25 120 ARG A CA 1
ATOM 881 C C . ARG A 1 120 ? -23.589 -8.681 27.666 1.00 85.25 120 ARG A C 1
ATOM 883 O O . ARG A 1 120 ? -24.309 -7.867 28.248 1.00 85.25 120 ARG A O 1
ATOM 890 N N . GLU A 1 121 ? -24.004 -9.897 27.319 1.00 88.88 121 GLU A N 1
ATOM 891 C CA . GLU A 1 121 ? -25.326 -10.433 27.655 1.00 88.88 121 GLU A CA 1
ATOM 892 C C . GLU A 1 121 ? -25.522 -10.510 29.171 1.00 88.88 121 GLU A C 1
ATOM 894 O O . GLU A 1 121 ? -26.516 -9.992 29.681 1.00 88.88 121 GLU A O 1
ATOM 899 N N . LEU A 1 122 ? -24.541 -11.043 29.908 1.00 91.00 122 LEU A N 1
ATOM 900 C CA . LEU A 1 122 ? -24.594 -11.132 31.367 1.00 91.00 122 LEU A CA 1
ATOM 901 C C . LEU A 1 122 ? -24.761 -9.758 32.035 1.00 91.00 122 LEU A C 1
ATOM 903 O O . LEU A 1 122 ? -25.571 -9.609 32.948 1.00 91.00 122 LEU A O 1
ATOM 907 N N . PHE A 1 123 ? -24.019 -8.736 31.601 1.00 90.06 123 PHE A N 1
ATOM 908 C CA . PHE A 1 123 ? -24.172 -7.381 32.138 1.00 90.06 123 PHE A CA 1
ATOM 909 C C . PHE A 1 123 ? -25.558 -6.802 31.843 1.00 90.06 123 PHE A C 1
ATOM 911 O O . PHE A 1 123 ? -26.147 -6.160 32.718 1.00 90.06 123 PHE A O 1
ATOM 918 N N . GLY A 1 124 ? -26.107 -7.093 30.660 1.00 87.81 124 GLY A N 1
ATOM 919 C CA . GLY A 1 124 ? -27.485 -6.762 30.307 1.00 87.81 124 GLY A CA 1
ATOM 920 C C . GLY A 1 124 ? -28.511 -7.447 31.214 1.00 87.81 124 GLY A C 1
ATOM 921 O O . GLY A 1 124 ? -29.412 -6.784 31.726 1.00 87.81 124 GLY A O 1
ATOM 922 N N . GLU A 1 125 ? -28.354 -8.747 31.477 1.00 92.75 125 GLU A N 1
ATOM 923 C CA . GLU A 1 125 ? -29.225 -9.515 32.381 1.00 92.75 125 GLU A CA 1
ATOM 924 C C . GLU A 1 125 ? -29.163 -9.014 33.829 1.00 92.75 125 GLU A C 1
ATOM 926 O O . GLU A 1 125 ? -30.178 -8.977 34.528 1.00 92.75 125 GLU A O 1
ATOM 931 N N . LEU A 1 126 ? -27.981 -8.587 34.276 1.00 91.38 126 LEU A N 1
ATOM 932 C CA . LEU A 1 126 ? -27.766 -8.002 35.599 1.00 91.38 126 LEU A CA 1
ATOM 933 C C . LEU A 1 126 ? -28.267 -6.551 35.706 1.00 91.38 126 LEU A C 1
ATOM 935 O O . LEU A 1 126 ? -28.258 -5.986 36.802 1.00 91.38 126 LEU A O 1
ATOM 939 N N . GLY A 1 127 ? -28.714 -5.945 34.600 1.00 90.06 127 GLY A N 1
ATOM 940 C CA . GLY A 1 127 ? -29.188 -4.562 34.556 1.00 90.06 127 GLY A CA 1
ATOM 941 C C . GLY A 1 127 ? -28.078 -3.531 34.767 1.00 90.06 127 GLY A C 1
ATOM 942 O O . GLY A 1 127 ? -28.345 -2.435 35.261 1.00 90.06 127 GLY A O 1
ATOM 943 N N . ILE A 1 128 ? -26.833 -3.887 34.443 1.00 89.38 128 ILE A N 1
ATOM 944 C CA . ILE A 1 128 ? -25.683 -2.994 34.563 1.00 89.38 128 ILE A CA 1
ATOM 945 C C . ILE A 1 128 ? -25.683 -2.043 33.369 1.00 89.38 128 ILE A C 1
ATOM 947 O O . ILE A 1 128 ? -25.766 -2.462 32.215 1.00 89.38 128 ILE A O 1
ATOM 951 N N . ASP A 1 129 ? -25.574 -0.748 33.655 1.00 87.44 129 ASP A N 1
ATOM 952 C CA . ASP A 1 129 ? -25.492 0.269 32.617 1.00 87.44 129 ASP A CA 1
ATOM 953 C C . ASP A 1 129 ? -24.189 0.112 31.798 1.00 87.44 129 ASP A C 1
ATOM 955 O O . ASP A 1 129 ? -23.100 0.087 32.384 1.00 87.44 129 ASP A O 1
ATOM 959 N N . PRO A 1 130 ? -24.255 0.056 30.453 1.00 84.56 130 PRO A N 1
ATOM 960 C CA . PRO A 1 130 ? -23.068 -0.060 29.603 1.00 84.56 130 PRO A CA 1
ATOM 961 C C . PRO A 1 130 ? -22.058 1.082 29.788 1.00 84.56 130 PRO A C 1
ATOM 963 O O . PRO A 1 130 ? -20.861 0.893 29.583 1.00 84.56 130 PRO A O 1
ATOM 966 N N . GLY A 1 131 ? -22.505 2.277 30.189 1.00 84.31 131 GLY A N 1
ATOM 967 C CA . GLY A 1 131 ? -21.622 3.387 30.549 1.00 84.31 131 GLY A CA 1
ATOM 968 C C . GLY A 1 131 ? -20.773 3.084 31.783 1.00 84.31 131 GLY A C 1
ATOM 969 O O . GLY A 1 131 ? -19.581 3.382 31.787 1.00 84.31 131 GLY A O 1
ATOM 970 N N . THR A 1 132 ? -21.347 2.407 32.779 1.00 85.38 132 THR A N 1
ATOM 971 C CA . THR A 1 132 ? -20.612 1.945 33.970 1.00 85.38 132 THR A CA 1
ATOM 972 C C . THR A 1 132 ? -19.550 0.911 33.599 1.00 85.38 132 THR A C 1
ATOM 974 O O . THR A 1 132 ? -18.420 0.989 34.073 1.00 85.38 132 THR A O 1
ATOM 977 N N . VAL A 1 133 ? -19.885 -0.033 32.713 1.00 85.88 133 VAL A N 1
ATOM 978 C CA . VAL A 1 133 ? -18.926 -1.037 32.222 1.00 85.88 133 VAL A CA 1
ATOM 979 C C . VAL A 1 133 ? -17.762 -0.356 31.497 1.00 85.88 133 VAL A C 1
ATOM 981 O O . VAL A 1 133 ? -16.607 -0.649 31.797 1.00 85.88 133 VAL A O 1
ATOM 984 N N . ARG A 1 134 ? -18.049 0.623 30.626 1.00 85.44 134 ARG A N 1
ATOM 985 C CA . ARG A 1 134 ? -17.018 1.419 29.937 1.00 85.44 134 ARG A CA 1
ATOM 986 C C . ARG A 1 134 ? -16.104 2.166 30.897 1.00 85.44 134 ARG A C 1
ATOM 988 O O . ARG A 1 134 ? -14.893 2.156 30.703 1.00 85.44 134 ARG A O 1
ATOM 995 N N . GLU A 1 135 ? -16.656 2.805 31.926 1.00 83.00 135 GLU A N 1
ATOM 996 C CA . GLU A 1 135 ? -15.856 3.536 32.915 1.00 83.00 135 GLU A CA 1
ATOM 997 C C . GLU A 1 135 ? -14.894 2.601 33.660 1.00 83.00 135 GLU A C 1
ATOM 999 O O . GLU A 1 135 ? -13.710 2.914 33.795 1.00 83.00 135 GLU A O 1
ATOM 1004 N N . VAL A 1 136 ? -15.376 1.428 34.083 1.00 84.31 136 VAL A N 1
ATOM 1005 C CA . VAL A 1 136 ? -14.553 0.420 34.765 1.00 84.31 136 VAL A CA 1
ATOM 1006 C C . VAL A 1 136 ? -13.474 -0.128 33.830 1.00 84.31 136 VAL A C 1
ATOM 1008 O O . VAL A 1 136 ? -12.310 -0.185 34.217 1.00 84.31 136 VAL A O 1
ATOM 1011 N N . MET A 1 137 ? -13.821 -0.468 32.586 1.00 80.00 137 MET A N 1
ATOM 1012 C CA . MET A 1 137 ? -12.856 -0.998 31.616 1.00 80.00 137 MET A CA 1
A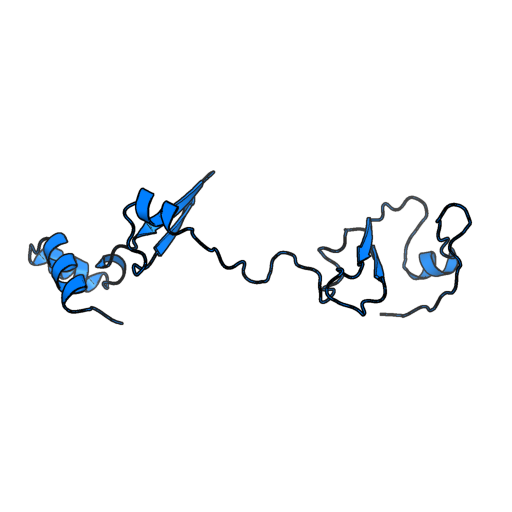TOM 1013 C C . MET A 1 137 ? -11.784 0.029 31.232 1.00 80.00 137 MET A C 1
ATOM 1015 O O . MET A 1 137 ? -10.617 -0.338 31.125 1.00 80.00 137 MET A O 1
ATOM 1019 N N . ARG A 1 138 ? -12.143 1.315 31.097 1.00 76.75 138 ARG A N 1
ATOM 1020 C CA . ARG A 1 138 ? -11.178 2.401 30.844 1.00 76.75 138 ARG A CA 1
ATOM 1021 C C . ARG A 1 138 ? -10.253 2.662 32.032 1.00 76.75 138 ARG A C 1
ATOM 1023 O O . ARG A 1 138 ? -9.101 3.031 31.836 1.00 76.75 138 ARG A O 1
ATOM 1030 N N . LYS A 1 139 ? -10.751 2.515 33.262 1.00 74.44 139 LYS A N 1
ATOM 1031 C CA . LYS A 1 139 ? -9.999 2.847 34.479 1.00 74.44 139 LYS A CA 1
ATOM 1032 C C . LYS A 1 139 ? -9.088 1.720 34.954 1.00 74.44 139 LYS A C 1
ATOM 1034 O O . LYS A 1 139 ? -7.958 1.990 35.355 1.00 74.44 139 LYS A O 1
ATOM 1039 N N . ASP A 1 140 ? -9.591 0.490 34.935 1.00 67.19 140 ASP A N 1
ATOM 1040 C CA . ASP A 1 140 ? -8.913 -0.668 35.522 1.00 67.19 140 ASP A CA 1
ATOM 1041 C C . ASP A 1 140 ? -8.277 -1.587 34.463 1.00 67.19 140 ASP A C 1
ATOM 1043 O O . ASP A 1 140 ? -7.525 -2.492 34.822 1.00 67.19 140 ASP A O 1
ATOM 1047 N N . GLY A 1 141 ? -8.509 -1.306 33.172 1.00 58.16 141 GLY A N 1
ATOM 1048 C CA . GLY A 1 141 ? -7.849 -1.944 32.036 1.00 58.16 141 GLY A CA 1
ATOM 1049 C C . GLY A 1 141 ? -8.311 -3.380 31.796 1.00 58.16 141 GLY A C 1
ATOM 1050 O O . GLY A 1 141 ? -7.886 -4.310 32.478 1.00 58.16 141 GLY A O 1
ATOM 1051 N N . TYR A 1 142 ? -9.153 -3.585 30.784 1.00 61.22 142 TYR A N 1
ATOM 1052 C CA . TYR A 1 142 ? -9.402 -4.919 30.238 1.00 61.22 142 TYR A CA 1
ATOM 1053 C C . TYR A 1 142 ? -8.432 -5.157 29.078 1.00 61.22 142 TYR A C 1
ATOM 1055 O O . TYR A 1 142 ? -8.661 -4.686 27.969 1.00 61.22 142 TYR A O 1
ATOM 1063 N N . PHE A 1 143 ? -7.323 -5.839 29.359 1.00 54.28 143 PHE A N 1
ATOM 1064 C CA . PHE A 1 143 ? -6.338 -6.239 28.353 1.00 54.28 143 PHE A CA 1
ATOM 1065 C C . PHE A 1 143 ? -6.502 -7.741 28.090 1.00 54.28 143 PHE A C 1
ATOM 1067 O O . PHE A 1 143 ? -6.439 -8.527 29.040 1.00 54.28 143 PHE A O 1
ATOM 1074 N N . ILE A 1 144 ? -6.741 -8.127 26.834 1.00 49.25 144 ILE A N 1
ATOM 1075 C CA . ILE A 1 144 ? -6.792 -9.530 26.382 1.00 49.25 144 ILE A CA 1
ATOM 1076 C C . ILE A 1 144 ? -5.408 -9.952 25.893 1.00 49.25 144 ILE A C 1
ATOM 1078 O O . ILE A 1 144 ? -4.781 -9.154 25.161 1.00 49.25 144 ILE A O 1
#

Foldseek 3Di:
DDDDDDDFDQDPVRDTDDDPVVCVVVVHDPPQDKDKDWDDDDPVDPDDDIDIDIDSPDPPVPDPPVPDDPPPVPPPPDDDVVVCVVQVHDPPADWDWDDDDPDIDIDGDQPCVVPPPVVVVVCVVVVHDVVVVSVCCVPVPDDD

Organism: Desulfitobacterium dichloroeliminans (strain LMG P-21439 / DCA1) (NCBI:txid871963)

Secondary structure (DSSP, 8-state):
-----------TTS-----HHHHHHTT--TT---EEEEE---TT-TT---EEEEESS-GGGT---BTBPSS-S-------HHHHHHTT--TTS-EEEEEETTEEEEEEPPGGGGS-HHHHHHHHHTT--HHHHHHHHHHHT---

Sequence (144 aa):
MKLIEMRTFVDKQGSIILPGEALGAAGLKPGDELCATLAVGQEETKNLCPQLVITPQGVGIAVQLTGWREDDEEGDLTLPNDLLEAAEIPADSDLEIVCTAGAIVIMESDVLDNLPDELRELFGELGIDPGTVREVMRKDGYFI

pLDDT: mean 77.64, std 14.54, range [40.06, 94.5]